Protein AF-A0A0D8XYK7-F1 (afdb_monomer_lite)

pLDDT: mean 74.35, std 15.5, range [42.47, 90.88]

Organism: Dictyocaulus viviparus (NCBI:txid29172)

Foldseek 3Di:
DVVVVVVVVVVVVVVVVCVPVPPPPDDDQLVVQPDPVLNVVQVVVVVVVDPWDWGADPDPPPPRIDTDDPDDPPPPPPDPPDD

Sequence (83 aa):
MILDEVNKSRQMMLKNSSTNANRNIREPLAAQCTDQRSLNLFTAVETQNYPTNFVPINSNFGNPLVAVFPRIAAEETERPISK

Structure (mmCIF, N/CA/C/O backbone):
data_AF-A0A0D8XYK7-F1
#
_entry.id   AF-A0A0D8XYK7-F1
#
loop_
_atom_site.group_PDB
_atom_site.id
_atom_site.type_symbol
_atom_site.label_atom_id
_atom_site.label_alt_id
_atom_site.label_comp_id
_atom_site.label_asym_id
_atom_site.label_entity_id
_atom_site.label_seq_id
_atom_site.pdbx_PDB_ins_code
_atom_site.Cartn_x
_atom_site.Cartn_y
_atom_site.Cartn_z
_atom_site.occupancy
_atom_site.B_iso_or_equiv
_atom_site.auth_seq_id
_atom_site.auth_comp_id
_atom_site.auth_asym_id
_atom_site.auth_atom_id
_atom_site.pdbx_PDB_model_num
ATOM 1 N N . MET A 1 1 ? -0.335 -37.805 -23.017 1.00 61.69 1 MET A N 1
ATOM 2 C CA . MET A 1 1 ? -0.158 -37.584 -21.564 1.00 61.69 1 MET A CA 1
ATOM 3 C C . MET A 1 1 ? -0.753 -36.235 -21.166 1.00 61.69 1 MET A C 1
ATOM 5 O O . MET A 1 1 ? -0.048 -35.333 -20.747 1.00 61.69 1 MET A O 1
ATOM 9 N N . ILE A 1 2 ? -2.070 -36.074 -21.314 1.00 76.69 2 ILE A N 1
ATOM 10 C CA . ILE A 1 2 ? -2.751 -34.814 -20.957 1.00 76.69 2 ILE A CA 1
ATOM 11 C C . ILE A 1 2 ? -2.876 -34.690 -19.430 1.00 76.69 2 ILE A C 1
ATOM 13 O O . ILE A 1 2 ? -2.758 -33.606 -18.870 1.00 76.69 2 ILE A O 1
ATOM 17 N N . LEU A 1 3 ? -3.043 -35.823 -18.741 1.00 85.00 3 LEU A N 1
ATOM 18 C CA . LEU A 1 3 ? -3.141 -35.882 -17.282 1.00 85.00 3 LEU A CA 1
ATOM 19 C C . LEU A 1 3 ? -1.873 -35.367 -16.581 1.00 85.00 3 LEU A C 1
ATOM 21 O O . LEU A 1 3 ? -1.984 -34.690 -15.561 1.00 85.00 3 LEU A O 1
ATOM 25 N N . ASP A 1 4 ? -0.687 -35.619 -17.139 1.00 85.50 4 ASP A N 1
ATOM 26 C CA . ASP A 1 4 ? 0.580 -35.165 -16.552 1.00 85.50 4 ASP A CA 1
ATOM 27 C C . ASP A 1 4 ? 0.777 -33.652 -16.699 1.00 85.50 4 ASP A C 1
ATOM 29 O O . ASP A 1 4 ? 1.223 -32.990 -15.761 1.00 85.50 4 ASP A O 1
ATOM 33 N N . GLU A 1 5 ? 0.371 -33.074 -17.833 1.00 83.81 5 GLU A N 1
ATOM 34 C CA . GLU A 1 5 ? 0.392 -31.623 -18.055 1.00 83.81 5 GLU A CA 1
ATOM 35 C C . GLU A 1 5 ? -0.604 -30.892 -17.149 1.00 83.81 5 GLU A C 1
ATOM 37 O O . GLU A 1 5 ? -0.257 -29.882 -16.527 1.00 83.81 5 GLU A O 1
ATOM 42 N N . VAL A 1 6 ? -1.815 -31.439 -16.999 1.00 85.44 6 VAL A N 1
ATOM 43 C CA . VAL A 1 6 ? -2.833 -30.905 -16.081 1.00 85.44 6 VAL A CA 1
ATOM 44 C C . VAL A 1 6 ? -2.340 -30.972 -14.633 1.00 85.44 6 VAL A C 1
ATOM 46 O O . VAL A 1 6 ? -2.443 -29.989 -13.895 1.00 85.44 6 VAL A O 1
ATOM 49 N N . ASN A 1 7 ? -1.726 -32.088 -14.228 1.00 86.69 7 ASN A N 1
ATOM 50 C CA . ASN A 1 7 ? -1.153 -32.232 -12.891 1.00 86.69 7 ASN A CA 1
ATOM 51 C C . ASN A 1 7 ? 0.023 -31.281 -12.647 1.00 86.69 7 ASN A C 1
ATOM 53 O O . ASN A 1 7 ? 0.127 -30.707 -11.561 1.00 86.69 7 ASN A O 1
ATOM 57 N N . LYS A 1 8 ? 0.885 -31.066 -13.645 1.00 86.88 8 LYS A N 1
ATOM 58 C CA . LYS A 1 8 ? 1.991 -30.105 -13.561 1.00 86.88 8 LYS A CA 1
ATOM 59 C C . LYS A 1 8 ? 1.472 -28.676 -13.399 1.00 86.88 8 LYS A C 1
ATOM 61 O O . LYS A 1 8 ? 1.939 -27.963 -12.512 1.00 86.88 8 LYS A O 1
ATOM 66 N N . SER A 1 9 ? 0.472 -28.284 -14.189 1.00 83.00 9 SER A N 1
ATOM 67 C CA . SER A 1 9 ? -0.179 -26.972 -14.080 1.00 83.00 9 SER A CA 1
ATOM 68 C C . SER A 1 9 ? -0.802 -26.765 -12.692 1.00 83.00 9 SER A C 1
ATOM 70 O O . SER A 1 9 ? -0.519 -25.774 -12.012 1.00 83.00 9 SER A O 1
ATOM 72 N N . ARG A 1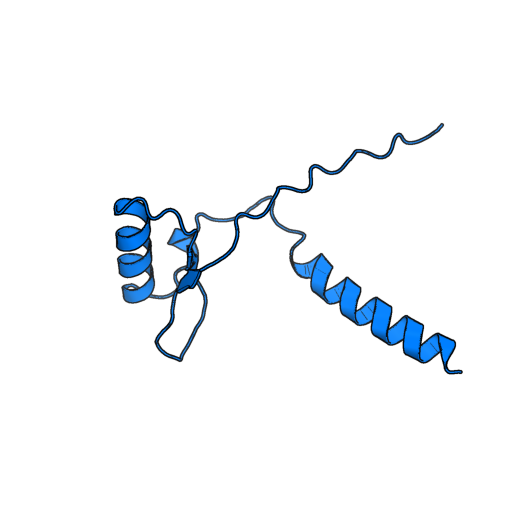 10 ? -1.540 -27.768 -12.195 1.00 82.81 10 ARG A N 1
ATOM 73 C CA . ARG A 1 10 ? -2.131 -27.757 -10.848 1.00 82.81 10 ARG A CA 1
ATOM 74 C C . ARG A 1 10 ? -1.077 -27.602 -9.747 1.00 82.81 10 ARG A C 1
ATOM 76 O O . ARG A 1 10 ? -1.269 -26.817 -8.821 1.00 82.81 10 ARG A O 1
ATOM 83 N N . GLN A 1 11 ? 0.047 -28.314 -9.844 1.00 79.25 11 GLN A N 1
ATOM 84 C CA . GLN A 1 11 ? 1.132 -28.209 -8.863 1.00 79.25 11 GLN A CA 1
ATOM 85 C C . GLN A 1 11 ? 1.805 -26.830 -8.867 1.00 79.25 11 GLN A C 1
ATOM 87 O O . GLN A 1 11 ? 2.154 -26.325 -7.801 1.00 79.25 11 GLN A O 1
ATOM 92 N N . MET A 1 12 ? 1.955 -26.196 -10.033 1.00 75.94 12 MET A N 1
ATOM 93 C CA . MET A 1 12 ? 2.519 -24.844 -10.132 1.00 75.94 12 MET A CA 1
ATOM 94 C C . MET A 1 12 ? 1.601 -23.791 -9.496 1.00 75.94 12 MET A C 1
ATOM 96 O O . MET A 1 12 ? 2.080 -22.914 -8.778 1.00 75.94 12 MET A O 1
ATOM 100 N N . MET A 1 13 ? 0.281 -23.914 -9.674 1.00 72.38 13 MET A N 1
ATOM 101 C CA . MET A 1 13 ? -0.690 -23.026 -9.018 1.00 72.38 13 MET A CA 1
ATOM 102 C C . MET A 1 13 ? -0.665 -23.154 -7.488 1.00 72.38 13 MET A C 1
ATOM 104 O O . MET A 1 13 ? -0.706 -22.150 -6.772 1.00 72.38 13 MET A O 1
ATOM 108 N N . LEU A 1 14 ? -0.555 -24.383 -6.974 1.00 70.62 14 LEU A N 1
ATOM 109 C CA . LEU A 1 14 ? -0.491 -24.639 -5.533 1.00 70.62 14 LEU A CA 1
ATOM 110 C C . LEU A 1 14 ? 0.829 -24.154 -4.914 1.00 70.62 14 LEU A C 1
ATOM 112 O O . LEU A 1 14 ? 0.808 -23.565 -3.833 1.00 70.62 14 L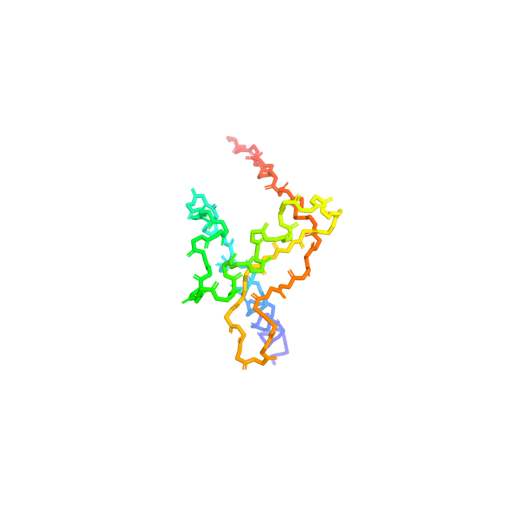EU A O 1
ATOM 116 N N . LYS A 1 15 ? 1.964 -24.309 -5.613 1.00 60.34 15 LYS A N 1
ATOM 117 C CA . LYS A 1 15 ? 3.272 -23.804 -5.152 1.00 60.34 15 LYS A CA 1
ATOM 118 C C . LYS A 1 15 ? 3.289 -22.284 -4.955 1.00 60.34 15 LYS A C 1
ATOM 120 O O . LYS A 1 15 ? 3.884 -21.809 -3.988 1.00 60.34 15 LYS A O 1
ATOM 125 N N . ASN A 1 16 ? 2.575 -21.532 -5.796 1.00 54.53 16 ASN A N 1
ATOM 126 C CA . ASN A 1 16 ? 2.441 -20.075 -5.655 1.00 54.53 16 ASN A CA 1
ATOM 127 C C . ASN A 1 16 ? 1.537 -19.657 -4.483 1.00 54.53 16 ASN A C 1
ATOM 129 O O . ASN A 1 16 ? 1.612 -18.524 -4.016 1.00 54.53 16 ASN A O 1
ATOM 133 N N . SER A 1 17 ? 0.691 -20.564 -3.988 1.00 53.53 17 SER A N 1
ATOM 134 C CA . SER A 1 17 ? -0.154 -20.312 -2.814 1.00 53.53 17 SER A CA 1
ATOM 135 C C . SER A 1 17 ? 0.612 -20.537 -1.502 1.00 53.53 17 SER A C 1
ATOM 137 O O . SER A 1 17 ? 0.398 -19.813 -0.529 1.00 53.53 17 SER A O 1
ATOM 139 N N . SER A 1 18 ? 1.556 -21.487 -1.482 1.00 49.12 18 SER A N 1
ATOM 140 C CA . SER A 1 18 ? 2.365 -21.832 -0.302 1.00 49.12 18 SER A CA 1
ATOM 141 C C . SER A 1 18 ? 3.505 -20.859 0.023 1.00 49.12 18 SER A C 1
ATOM 143 O O . SER A 1 18 ? 3.973 -20.845 1.157 1.00 49.12 18 SER A O 1
ATOM 145 N N . THR A 1 19 ? 3.940 -19.995 -0.901 1.00 49.47 19 THR A N 1
ATOM 146 C CA . THR A 1 19 ? 4.972 -18.977 -0.596 1.00 49.47 19 THR A CA 1
ATOM 147 C C . THR A 1 19 ? 4.486 -17.905 0.383 1.00 49.47 19 THR A C 1
ATOM 149 O O . THR A 1 19 ? 5.294 -17.196 0.973 1.00 49.47 19 THR A O 1
ATOM 152 N N . ASN A 1 20 ? 3.177 -17.830 0.637 1.00 48.16 20 ASN A N 1
ATOM 153 C CA . ASN A 1 20 ? 2.603 -16.991 1.683 1.00 48.16 20 ASN A CA 1
ATOM 154 C C . ASN A 1 20 ? 2.474 -17.705 3.043 1.00 48.16 20 ASN A C 1
ATOM 156 O O . ASN A 1 20 ? 1.824 -17.143 3.916 1.00 48.16 20 ASN A O 1
ATOM 160 N N . ALA A 1 21 ? 3.003 -18.921 3.238 1.00 45.44 21 ALA A N 1
ATOM 161 C CA . ALA A 1 21 ? 2.810 -19.704 4.470 1.00 45.44 21 ALA A CA 1
ATOM 162 C C . ALA A 1 21 ? 3.751 -19.320 5.631 1.00 45.44 21 ALA A C 1
ATOM 164 O O . ALA A 1 21 ? 3.540 -19.760 6.755 1.00 45.44 21 ALA A O 1
ATOM 165 N N . ASN A 1 22 ? 4.745 -18.456 5.413 1.00 42.47 22 ASN A N 1
ATOM 166 C CA . ASN A 1 22 ? 5.685 -18.048 6.464 1.00 42.47 22 ASN A CA 1
ATOM 167 C C . ASN A 1 22 ? 5.205 -16.768 7.186 1.00 42.47 22 ASN A C 1
ATOM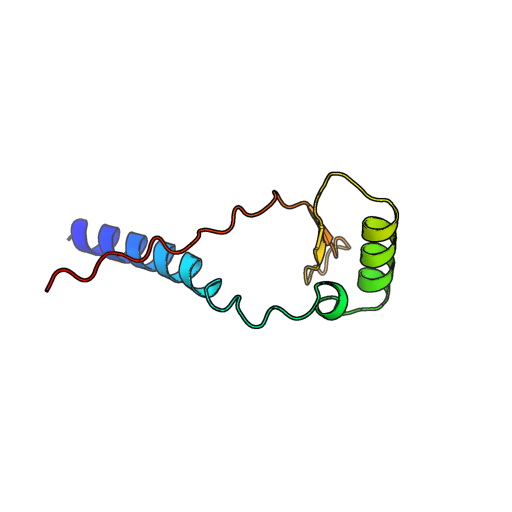 169 O O . ASN A 1 22 ? 5.850 -15.725 7.136 1.00 42.47 22 ASN A O 1
ATOM 173 N N . ARG A 1 23 ? 3.996 -16.807 7.773 1.00 51.75 23 ARG A N 1
ATOM 174 C CA . ARG A 1 23 ? 3.308 -15.617 8.337 1.00 51.75 23 ARG A CA 1
ATOM 175 C C . ARG A 1 23 ? 3.553 -15.370 9.827 1.00 51.75 23 ARG A C 1
ATOM 177 O O . ARG A 1 23 ? 3.096 -14.349 10.329 1.00 51.75 23 ARG A O 1
ATOM 184 N N . ASN A 1 24 ? 4.257 -16.261 10.523 1.00 44.50 24 ASN A N 1
ATOM 185 C CA . ASN A 1 24 ? 4.434 -16.159 11.979 1.00 44.50 24 ASN A CA 1
ATOM 186 C C . ASN A 1 24 ? 5.542 -15.193 12.424 1.00 44.50 24 ASN A C 1
ATOM 188 O O . ASN A 1 24 ? 5.716 -14.975 13.616 1.00 44.50 24 ASN A O 1
ATOM 192 N N . ILE A 1 25 ? 6.242 -14.554 11.484 1.00 46.94 25 ILE A N 1
ATOM 193 C CA . ILE A 1 25 ? 7.174 -13.452 11.757 1.00 46.94 25 ILE A CA 1
ATOM 194 C C . ILE A 1 25 ? 6.829 -12.307 10.799 1.00 46.94 25 ILE A C 1
ATOM 196 O O . ILE A 1 25 ? 7.623 -11.900 9.956 1.00 46.94 25 ILE A O 1
ATOM 200 N N . ARG A 1 26 ? 5.571 -11.850 10.813 1.00 58.72 26 ARG A N 1
ATOM 201 C CA . ARG A 1 26 ? 5.175 -10.703 9.991 1.00 58.72 26 ARG A CA 1
ATOM 202 C C . ARG A 1 26 ? 5.645 -9.444 10.706 1.00 58.72 26 ARG A C 1
ATOM 204 O O . ARG A 1 26 ? 5.000 -8.998 11.649 1.00 58.72 26 ARG A O 1
ATOM 211 N N . GLU A 1 27 ? 6.771 -8.896 10.260 1.00 63.12 27 GLU A N 1
ATOM 212 C CA . GLU A 1 27 ? 7.201 -7.560 10.672 1.00 63.12 27 GLU A CA 1
ATOM 213 C C . GLU A 1 27 ? 6.038 -6.561 10.522 1.00 63.12 27 GLU A C 1
ATOM 215 O O . GLU A 1 27 ? 5.211 -6.728 9.606 1.00 63.12 27 GLU A O 1
ATOM 220 N N . PRO A 1 28 ? 5.948 -5.543 11.405 1.00 76.38 28 PRO A N 1
ATOM 221 C CA . PRO A 1 28 ? 4.904 -4.525 11.341 1.00 76.38 28 PRO A CA 1
ATOM 222 C C . PRO A 1 28 ? 4.748 -4.006 9.911 1.00 76.38 28 PRO A C 1
ATOM 224 O O . PRO A 1 28 ? 5.746 -3.777 9.235 1.00 76.38 28 PRO A O 1
ATOM 227 N N . LEU A 1 29 ? 3.517 -3.802 9.431 1.00 79.62 29 LEU A N 1
ATOM 228 C CA . LEU A 1 29 ? 3.295 -3.364 8.045 1.00 79.62 29 LEU A CA 1
ATOM 229 C C . LEU A 1 29 ? 4.056 -2.074 7.713 1.00 79.62 29 LEU A C 1
ATOM 231 O O . LEU A 1 29 ? 4.604 -1.960 6.624 1.00 79.62 29 LEU A O 1
ATOM 235 N N . ALA A 1 30 ? 4.185 -1.159 8.675 1.00 80.00 30 ALA A N 1
ATOM 236 C CA . ALA A 1 30 ? 5.016 0.035 8.545 1.00 80.00 30 ALA A CA 1
ATOM 237 C C . ALA A 1 30 ? 6.485 -0.279 8.184 1.00 80.00 30 ALA A C 1
ATOM 239 O O . ALA A 1 30 ? 7.069 0.422 7.363 1.00 80.00 30 ALA A O 1
ATOM 240 N N . ALA A 1 31 ? 7.065 -1.359 8.721 1.00 82.50 31 ALA A N 1
ATOM 241 C CA . ALA A 1 31 ? 8.435 -1.791 8.421 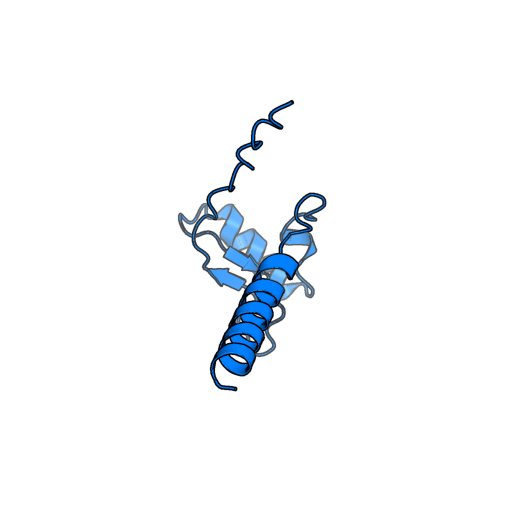1.00 82.50 31 ALA A CA 1
ATOM 242 C C . ALA A 1 31 ? 8.600 -2.335 6.989 1.00 82.50 31 ALA A C 1
ATOM 244 O O . ALA A 1 31 ? 9.713 -2.423 6.485 1.00 82.50 31 ALA A O 1
ATOM 245 N N . GLN A 1 32 ? 7.495 -2.654 6.308 1.00 84.06 32 GLN A N 1
ATOM 246 C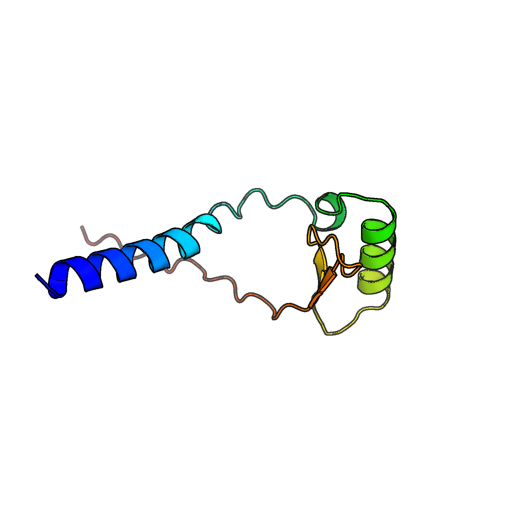 CA . GLN A 1 32 ? 7.496 -3.122 4.918 1.00 84.06 32 GLN A CA 1
ATOM 247 C C . GLN A 1 32 ? 7.530 -1.961 3.909 1.00 84.06 32 GLN A C 1
ATOM 249 O O . GLN A 1 32 ? 7.658 -2.193 2.709 1.00 84.06 32 GLN A O 1
ATOM 254 N N . CYS A 1 33 ? 7.415 -0.710 4.371 1.00 83.88 33 CYS A N 1
ATOM 255 C CA . CYS A 1 33 ? 7.575 0.466 3.523 1.00 83.88 33 CYS A CA 1
ATOM 256 C C . CYS A 1 33 ? 9.062 0.687 3.217 1.00 83.88 33 CYS A C 1
ATOM 258 O O . CYS A 1 33 ? 9.838 1.037 4.102 1.00 83.88 33 CYS A O 1
ATOM 260 N N . THR A 1 34 ? 9.460 0.533 1.954 1.00 84.69 34 THR A N 1
ATOM 261 C CA . THR A 1 34 ? 10.864 0.683 1.530 1.00 84.69 34 THR A CA 1
ATOM 262 C C . THR A 1 34 ? 11.326 2.136 1.386 1.00 84.69 34 THR A C 1
ATOM 264 O O . THR A 1 34 ? 12.515 2.386 1.207 1.00 84.69 34 THR A O 1
ATOM 267 N N . ASP A 1 35 ? 10.405 3.102 1.429 1.00 87.06 35 ASP A N 1
ATOM 268 C CA . ASP A 1 35 ? 10.692 4.530 1.280 1.00 87.06 35 ASP A CA 1
ATOM 269 C C . ASP A 1 35 ? 9.805 5.407 2.184 1.00 87.06 35 ASP A C 1
ATOM 271 O O . ASP A 1 35 ? 8.700 5.028 2.583 1.00 87.06 35 ASP A O 1
ATOM 275 N N . GLN A 1 36 ? 10.288 6.619 2.484 1.00 87.19 36 GLN A N 1
ATOM 276 C CA . GLN A 1 36 ? 9.638 7.546 3.419 1.00 87.19 36 GLN A CA 1
ATOM 277 C C . GLN A 1 36 ? 8.256 8.013 2.945 1.00 87.19 36 GLN A C 1
ATOM 279 O O . GLN A 1 36 ? 7.369 8.261 3.763 1.00 87.19 36 GLN A O 1
ATOM 284 N N . ARG A 1 37 ? 8.054 8.147 1.629 1.00 88.19 37 ARG A N 1
ATOM 285 C CA . ARG A 1 37 ? 6.765 8.579 1.078 1.00 88.19 37 ARG A CA 1
ATOM 286 C C . ARG A 1 37 ? 5.707 7.507 1.329 1.00 88.19 37 ARG A C 1
ATOM 288 O O . ARG A 1 37 ? 4.611 7.837 1.775 1.00 88.19 37 ARG A O 1
ATOM 295 N N . SER A 1 38 ? 6.051 6.247 1.080 1.00 87.94 38 SER A N 1
ATOM 296 C CA . SER A 1 38 ? 5.199 5.088 1.358 1.00 87.94 38 SER A CA 1
ATOM 297 C C . SER A 1 38 ? 4.833 4.992 2.836 1.00 87.94 38 SER A C 1
ATOM 299 O O . SER A 1 38 ? 3.658 4.829 3.162 1.00 87.94 38 SER A O 1
ATOM 301 N N . LEU A 1 39 ? 5.810 5.196 3.724 1.00 90.06 39 LEU A N 1
ATOM 302 C CA . LEU A 1 39 ? 5.585 5.193 5.169 1.00 90.06 39 LEU A CA 1
ATOM 303 C C . LEU A 1 39 ? 4.635 6.317 5.613 1.00 90.06 39 LEU A C 1
ATOM 305 O O . LEU A 1 39 ? 3.689 6.067 6.354 1.00 90.06 39 LEU A O 1
ATOM 309 N N . ASN A 1 40 ? 4.839 7.545 5.125 1.00 90.88 40 ASN A N 1
ATOM 310 C CA . ASN A 1 40 ? 3.974 8.680 5.459 1.00 90.88 40 ASN A CA 1
ATOM 311 C C . ASN A 1 40 ? 2.524 8.449 5.007 1.00 90.88 40 ASN A C 1
ATOM 313 O O . ASN A 1 40 ? 1.590 8.751 5.750 1.00 90.88 40 ASN A O 1
ATOM 317 N N . LEU A 1 41 ? 2.336 7.898 3.803 1.00 88.56 41 LEU A N 1
ATOM 318 C CA . LEU A 1 41 ? 1.011 7.543 3.294 1.00 88.56 41 LEU A CA 1
ATOM 319 C C . LEU A 1 41 ? 0.369 6.434 4.131 1.00 88.56 41 LEU A C 1
ATOM 321 O O . LEU A 1 41 ? -0.809 6.541 4.459 1.00 88.56 41 LEU A O 1
ATOM 325 N N . PHE A 1 42 ? 1.130 5.402 4.506 1.00 90.62 42 PHE A N 1
ATOM 326 C CA . PHE A 1 42 ? 0.629 4.311 5.344 1.00 90.62 42 PHE A CA 1
ATOM 327 C C . PHE A 1 42 ? 0.117 4.839 6.690 1.00 90.62 42 PHE A C 1
ATOM 329 O O . PHE A 1 42 ? -1.026 4.578 7.058 1.00 90.62 42 PHE A O 1
ATOM 336 N N . THR A 1 43 ? 0.915 5.665 7.370 1.00 89.38 43 THR A N 1
ATOM 337 C CA . THR A 1 43 ? 0.537 6.288 8.646 1.00 89.38 43 THR A CA 1
ATOM 338 C C . THR A 1 43 ? -0.694 7.187 8.508 1.00 89.38 43 THR A C 1
ATOM 340 O O . THR A 1 43 ? -1.583 7.164 9.358 1.00 89.38 43 THR A O 1
ATOM 343 N N . ALA A 1 44 ? -0.790 7.972 7.430 1.00 89.44 44 ALA A N 1
ATOM 344 C CA . ALA A 1 44 ? -1.960 8.815 7.180 1.00 89.44 44 ALA A CA 1
ATOM 345 C C . ALA A 1 44 ? -3.241 7.984 6.989 1.00 89.44 44 ALA A C 1
ATOM 347 O O . ALA A 1 44 ? -4.306 8.363 7.469 1.00 89.44 44 ALA A O 1
ATOM 348 N N . VAL A 1 45 ? -3.137 6.835 6.321 1.00 87.31 45 VAL A N 1
ATOM 349 C CA . VAL A 1 45 ? -4.267 5.927 6.102 1.00 87.31 45 VAL A CA 1
ATOM 350 C C . VAL A 1 45 ? -4.667 5.210 7.395 1.00 87.31 45 VAL A C 1
ATOM 352 O O . VAL A 1 45 ? -5.858 5.144 7.695 1.00 87.31 45 VAL A O 1
ATOM 355 N N . GLU A 1 46 ? -3.709 4.728 8.192 1.00 84.69 46 GLU A N 1
ATOM 356 C CA . GLU A 1 46 ? -4.014 4.109 9.493 1.00 84.69 46 GLU A CA 1
ATOM 357 C C . GLU A 1 46 ? -4.675 5.096 10.462 1.00 84.69 46 GLU A C 1
ATOM 359 O O . GLU A 1 46 ? -5.672 4.768 11.103 1.00 84.69 46 GLU A O 1
ATOM 364 N N . THR A 1 47 ? -4.161 6.326 10.547 1.00 86.00 47 THR A N 1
ATOM 365 C CA . THR A 1 47 ? -4.678 7.341 11.484 1.00 86.00 47 THR A CA 1
ATOM 366 C C . THR A 1 47 ? -6.082 7.831 11.136 1.00 86.00 47 THR A C 1
ATOM 368 O O . THR A 1 47 ? -6.812 8.272 12.021 1.00 86.00 47 THR A O 1
ATOM 371 N N . GLN A 1 48 ? -6.487 7.735 9.868 1.00 84.56 48 GLN A N 1
ATOM 372 C CA . GLN A 1 48 ? -7.818 8.140 9.408 1.00 84.56 48 GLN A CA 1
ATOM 373 C C . GLN A 1 48 ? -8.897 7.065 9.627 1.00 84.56 48 GLN A C 1
ATOM 375 O O . GLN A 1 48 ? -10.062 7.319 9.327 1.00 84.56 48 GLN A O 1
ATOM 380 N N . ASN A 1 49 ? -8.540 5.897 10.184 1.00 78.25 49 ASN A N 1
ATOM 381 C CA . ASN A 1 49 ? -9.456 4.796 10.500 1.00 78.25 49 ASN A CA 1
ATOM 382 C C . ASN A 1 49 ? -10.369 4.415 9.317 1.00 78.25 49 ASN A C 1
ATOM 384 O O . ASN A 1 49 ? -11.586 4.257 9.461 1.00 78.25 49 ASN A O 1
ATOM 388 N N . TYR A 1 50 ? -9.785 4.310 8.119 1.00 80.88 50 TYR A N 1
ATOM 389 C CA . TYR A 1 50 ? -10.523 3.863 6.942 1.00 80.88 50 TYR A CA 1
ATOM 390 C C . TYR A 1 50 ? -11.049 2.432 7.140 1.00 80.88 50 TYR A C 1
ATOM 392 O O . TYR A 1 50 ? -10.326 1.576 7.647 1.00 80.88 50 TYR A O 1
ATOM 400 N N . PRO A 1 51 ? -12.268 2.115 6.663 1.00 82.31 51 PRO A N 1
ATOM 401 C CA . PRO A 1 51 ? -12.807 0.751 6.727 1.00 82.31 51 PRO A CA 1
ATOM 402 C C . PRO A 1 51 ? -12.047 -0.229 5.816 1.00 82.31 51 PRO A C 1
ATOM 404 O O . PRO A 1 51 ? -12.158 -1.447 5.958 1.00 82.31 51 PRO A O 1
ATOM 407 N N . THR A 1 52 ? -11.287 0.298 4.856 1.00 83.88 52 THR A N 1
ATOM 408 C CA . THR A 1 52 ? -10.481 -0.471 3.911 1.00 83.88 52 THR A CA 1
ATOM 409 C C . THR A 1 52 ? -9.104 -0.746 4.500 1.00 83.88 52 THR A C 1
ATOM 411 O O . THR A 1 52 ? -8.402 0.179 4.898 1.00 83.88 52 THR A O 1
ATOM 414 N N . ASN A 1 53 ? -8.677 -2.009 4.482 1.00 86.50 53 ASN A N 1
ATOM 415 C CA . ASN A 1 53 ? -7.313 -2.365 4.856 1.00 86.50 53 ASN A CA 1
ATOM 416 C C . ASN A 1 53 ? -6.360 -2.068 3.700 1.00 86.50 53 ASN A C 1
ATOM 418 O O . ASN A 1 53 ? -6.596 -2.501 2.571 1.00 86.50 53 ASN A O 1
ATOM 422 N N . PHE A 1 54 ? -5.257 -1.387 3.990 1.00 87.94 54 PHE A N 1
ATOM 423 C CA . PHE A 1 54 ? -4.195 -1.130 3.025 1.00 87.94 54 PHE A CA 1
ATOM 424 C C . PHE A 1 54 ? -2.912 -1.834 3.450 1.00 87.94 54 PHE A C 1
ATOM 426 O O . PHE A 1 54 ? -2.592 -1.909 4.635 1.00 87.94 54 PHE A O 1
ATOM 433 N N . VAL A 1 55 ? -2.170 -2.357 2.477 1.00 89.25 55 VAL A N 1
ATOM 434 C CA . VAL A 1 55 ? -0.848 -2.949 2.711 1.00 89.25 55 VAL A CA 1
ATOM 435 C C . VAL A 1 55 ? 0.194 -2.291 1.810 1.00 89.25 55 VAL A C 1
ATOM 437 O O . VAL A 1 55 ? -0.121 -1.998 0.651 1.00 89.25 55 VAL A O 1
ATOM 440 N N . PRO A 1 56 ? 1.422 -2.065 2.307 1.00 89.94 56 PRO A N 1
ATOM 441 C CA . PRO A 1 56 ? 2.521 -1.597 1.476 1.00 89.94 56 PRO A CA 1
ATOM 442 C C . PRO A 1 56 ? 2.900 -2.602 0.393 1.00 89.94 56 PRO A C 1
ATOM 444 O O . PRO A 1 56 ? 2.841 -3.817 0.601 1.00 89.94 56 PRO A O 1
ATOM 447 N N . ILE A 1 57 ? 3.291 -2.078 -0.765 1.00 87.69 57 ILE A N 1
ATOM 448 C CA . ILE A 1 57 ? 3.799 -2.838 -1.904 1.00 87.69 57 ILE A CA 1
ATOM 449 C C . ILE A 1 57 ? 4.993 -2.123 -2.538 1.00 87.69 57 ILE A C 1
ATOM 451 O O . ILE A 1 57 ? 5.068 -0.896 -2.570 1.00 87.69 57 ILE A O 1
ATOM 455 N N . ASN A 1 58 ? 5.888 -2.900 -3.144 1.00 82.31 58 ASN A N 1
ATOM 456 C CA . ASN A 1 58 ? 7.052 -2.382 -3.863 1.00 82.31 58 ASN A CA 1
ATOM 457 C C . ASN A 1 58 ? 6.664 -1.975 -5.294 1.00 82.31 58 ASN A C 1
ATOM 459 O O . ASN A 1 58 ? 7.039 -2.627 -6.269 1.00 82.31 58 ASN A O 1
ATOM 463 N N . SER A 1 59 ? 5.838 -0.934 -5.419 1.00 80.75 59 SER A N 1
ATOM 464 C CA . SER A 1 59 ? 5.381 -0.417 -6.712 1.00 80.75 59 SER A CA 1
ATOM 465 C C . SER A 1 59 ? 6.247 0.737 -7.204 1.00 80.75 59 SER A C 1
ATOM 467 O O . SER A 1 59 ? 6.405 1.748 -6.522 1.00 80.75 59 SER A O 1
ATOM 469 N N . ASN A 1 60 ? 6.700 0.644 -8.454 1.00 82.94 60 ASN A N 1
ATOM 470 C CA . ASN A 1 60 ? 7.427 1.723 -9.130 1.00 82.94 60 ASN A CA 1
ATOM 471 C C . ASN A 1 60 ? 6.499 2.735 -9.828 1.00 82.94 60 ASN A C 1
ATOM 473 O O . ASN A 1 60 ? 6.969 3.731 -10.368 1.00 82.94 60 ASN A O 1
ATOM 477 N N . PHE A 1 61 ? 5.182 2.505 -9.817 1.00 83.94 61 PHE A N 1
ATOM 478 C CA . PHE A 1 61 ? 4.201 3.284 -10.586 1.00 83.94 61 PHE A CA 1
ATOM 479 C C . PHE A 1 61 ? 3.407 4.277 -9.727 1.00 83.94 61 PHE A C 1
ATOM 481 O O . PHE A 1 61 ? 2.264 4.597 -10.030 1.00 83.94 61 PHE A O 1
ATOM 488 N N . GLY A 1 62 ? 3.992 4.745 -8.621 1.00 80.06 62 GLY A N 1
ATOM 489 C CA . GLY A 1 62 ? 3.366 5.757 -7.762 1.00 80.06 62 GLY A CA 1
ATOM 490 C C . GLY A 1 62 ? 2.247 5.244 -6.850 1.00 80.06 62 GLY A C 1
ATOM 491 O O . GLY A 1 62 ? 1.640 6.054 -6.160 1.00 80.06 62 GLY A O 1
ATOM 492 N N . ASN A 1 63 ? 2.021 3.928 -6.789 1.00 86.12 63 ASN A N 1
ATOM 493 C CA . ASN A 1 63 ? 1.013 3.301 -5.928 1.00 86.12 63 ASN A CA 1
ATOM 494 C C . ASN A 1 63 ? 1.679 2.430 -4.854 1.00 86.12 63 ASN A C 1
ATOM 496 O O . ASN A 1 63 ? 1.720 1.212 -5.012 1.00 86.12 63 ASN A O 1
ATOM 500 N N . PRO A 1 64 ? 2.243 3.023 -3.790 1.00 88.50 64 PRO A N 1
ATOM 501 C CA . PRO A 1 64 ? 2.986 2.272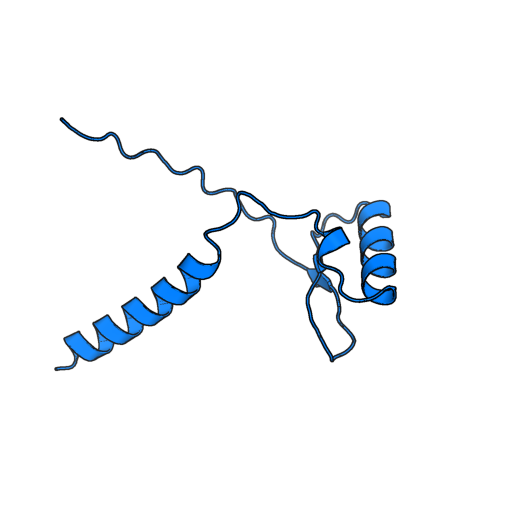 -2.780 1.00 88.50 64 PRO A CA 1
ATOM 502 C C . PRO A 1 64 ? 2.106 1.462 -1.825 1.00 88.50 64 PRO A C 1
ATOM 504 O O . PRO A 1 64 ? 2.621 0.640 -1.076 1.00 88.50 64 PRO A O 1
ATOM 507 N N . LEU A 1 65 ? 0.791 1.689 -1.832 1.00 89.88 65 LEU A N 1
ATOM 508 C CA . LEU A 1 65 ? -0.183 0.979 -1.011 1.00 89.88 65 LEU A CA 1
ATOM 509 C C . LEU A 1 65 ? -1.249 0.354 -1.910 1.00 89.88 65 LEU A C 1
ATOM 511 O O . LEU A 1 65 ? -1.649 0.952 -2.911 1.00 89.88 65 LEU A O 1
ATOM 515 N N . VAL A 1 66 ? -1.754 -0.815 -1.523 1.00 90.31 66 VAL A N 1
ATOM 516 C CA . VAL A 1 66 ? -2.892 -1.459 -2.189 1.00 90.31 66 VAL A CA 1
ATOM 517 C C . VAL A 1 66 ? -3.984 -1.794 -1.182 1.00 90.31 66 VAL A C 1
ATOM 519 O O . VAL A 1 66 ? -3.704 -2.270 -0.081 1.00 90.31 66 VAL A O 1
ATOM 522 N N . ALA A 1 67 ? -5.234 -1.540 -1.569 1.00 89.19 67 ALA A N 1
ATOM 523 C CA . ALA A 1 67 ? -6.401 -1.959 -0.809 1.00 89.19 67 ALA A CA 1
ATOM 524 C C . ALA A 1 67 ? -6.549 -3.483 -0.881 1.00 89.19 67 ALA A C 1
ATOM 526 O O . ALA A 1 67 ? -6.497 -4.075 -1.961 1.00 89.19 67 ALA A O 1
ATOM 527 N N . VAL A 1 68 ? -6.755 -4.119 0.266 1.00 86.38 68 VAL A N 1
ATOM 528 C CA . VAL A 1 68 ? -6.949 -5.563 0.369 1.00 86.38 68 VAL A CA 1
ATOM 529 C C . VAL A 1 68 ? -8.171 -5.878 1.210 1.00 86.38 68 VAL A C 1
ATOM 531 O O . VAL A 1 68 ? -8.495 -5.186 2.176 1.00 86.38 68 VAL A O 1
ATOM 534 N N . PHE A 1 69 ? -8.840 -6.972 0.864 1.00 83.19 69 PHE A N 1
ATOM 535 C CA . PHE A 1 69 ? -9.861 -7.534 1.733 1.00 83.19 69 PHE A CA 1
ATOM 536 C C . PHE A 1 69 ? -9.227 -8.038 3.038 1.00 83.19 69 PHE A C 1
ATOM 538 O O . PHE A 1 69 ? -8.099 -8.554 3.005 1.00 83.19 69 PHE A O 1
ATOM 545 N N . PRO A 1 70 ? -9.939 -7.934 4.178 1.00 77.12 70 PRO A N 1
ATOM 546 C CA . PRO A 1 70 ? -9.540 -8.603 5.405 1.00 77.12 70 PRO A CA 1
ATOM 547 C C . PRO A 1 70 ? -9.278 -10.079 5.111 1.00 77.12 70 PRO A C 1
ATOM 549 O O . PRO A 1 70 ? -10.127 -10.783 4.561 1.00 77.12 70 PRO A O 1
ATOM 552 N N . ARG A 1 71 ? -8.077 -10.553 5.436 1.00 67.00 71 ARG A N 1
ATOM 553 C CA . ARG A 1 71 ? -7.774 -11.976 5.306 1.00 67.00 71 ARG A CA 1
ATOM 554 C C . ARG A 1 71 ? -8.385 -12.673 6.510 1.00 67.00 71 ARG A C 1
ATOM 556 O O . ARG A 1 71 ? -7.948 -12.431 7.630 1.00 67.00 71 ARG A O 1
ATOM 563 N N . ILE A 1 72 ? -9.369 -13.535 6.275 1.00 75.06 72 ILE A N 1
ATOM 564 C CA . ILE A 1 72 ? -9.835 -14.475 7.295 1.00 75.06 72 ILE A CA 1
ATOM 565 C C . ILE A 1 72 ? -8.629 -15.356 7.628 1.00 75.06 72 ILE A C 1
ATOM 567 O O . ILE A 1 72 ? -8.040 -15.965 6.727 1.00 75.06 72 ILE A O 1
ATOM 571 N N . ALA A 1 73 ? -8.199 -15.352 8.889 1.00 61.53 73 ALA A N 1
ATOM 572 C CA . ALA A 1 73 ? -7.199 -16.300 9.343 1.00 61.53 73 ALA A CA 1
ATOM 573 C C . ALA A 1 73 ? -7.793 -17.691 9.117 1.00 61.53 73 ALA A C 1
ATOM 575 O O . ALA A 1 73 ? -8.820 -18.030 9.699 1.00 61.53 73 ALA A O 1
ATOM 576 N N . ALA A 1 74 ? -7.199 -18.471 8.217 1.00 56.62 74 ALA A N 1
ATOM 577 C CA . ALA A 1 74 ? -7.436 -19.899 8.231 1.00 56.62 74 ALA A CA 1
ATOM 578 C C . ALA A 1 74 ? -6.794 -20.380 9.531 1.00 56.62 74 ALA A C 1
ATOM 580 O O . ALA A 1 74 ? -5.578 -20.561 9.571 1.00 56.62 74 ALA A O 1
ATOM 581 N N . GLU A 1 75 ? -7.574 -20.480 10.608 1.00 52.94 75 GLU A N 1
ATOM 582 C CA . GLU A 1 75 ? -7.192 -21.374 11.689 1.00 52.94 75 GLU A CA 1
ATOM 583 C C . GLU A 1 75 ? -6.955 -22.726 11.025 1.00 52.94 75 GLU A C 1
ATOM 585 O O . GLU A 1 75 ? -7.831 -23.256 10.332 1.00 52.94 75 GLU A O 1
ATOM 590 N N . GLU A 1 76 ? -5.728 -23.231 11.135 1.00 50.56 76 GLU A N 1
ATOM 591 C CA . GLU A 1 76 ? -5.452 -24.622 10.839 1.00 50.56 76 GLU A CA 1
ATOM 592 C C . GLU A 1 76 ? -6.440 -25.430 11.672 1.00 50.56 76 GLU A C 1
ATOM 594 O O . GLU A 1 76 ? -6.307 -25.538 12.885 1.00 50.56 76 GLU A O 1
ATOM 599 N N . THR A 1 77 ? -7.478 -25.965 11.029 1.00 50.59 77 THR A N 1
ATOM 600 C CA . THR A 1 77 ? -8.243 -27.056 11.609 1.00 50.59 77 THR A CA 1
ATOM 601 C C . THR A 1 77 ? -7.236 -28.180 11.778 1.00 50.59 77 THR A C 1
ATOM 603 O O . THR A 1 77 ? -6.902 -28.866 10.806 1.00 50.59 77 THR A O 1
ATOM 606 N N . GLU A 1 78 ? -6.673 -28.287 12.982 1.00 46.72 78 GLU A N 1
ATOM 607 C CA . GLU A 1 78 ? -5.842 -29.398 13.410 1.00 46.72 78 GLU A CA 1
ATOM 608 C C . GLU A 1 78 ? -6.582 -30.667 12.996 1.00 46.72 78 GLU A C 1
ATOM 610 O O . GLU A 1 78 ? -7.649 -30.996 13.519 1.00 46.72 78 GLU A O 1
ATOM 615 N N . ARG A 1 79 ? -6.085 -31.349 11.961 1.00 53.22 79 ARG A N 1
ATOM 616 C CA . ARG A 1 79 ? -6.654 -32.641 11.590 1.00 53.22 79 ARG A CA 1
ATOM 617 C C . ARG A 1 79 ? -6.384 -33.553 12.780 1.00 53.22 79 ARG A C 1
ATOM 619 O O . ARG A 1 79 ? -5.211 -33.687 13.137 1.00 53.22 79 ARG A O 1
ATOM 626 N N . PRO A 1 80 ? -7.398 -34.194 13.384 1.00 47.31 80 PRO A N 1
ATOM 627 C CA . PRO A 1 80 ? -7.134 -35.170 14.421 1.00 47.31 80 PRO A CA 1
ATOM 628 C C . PRO A 1 80 ? -6.295 -36.278 13.789 1.00 47.31 80 PRO A C 1
ATOM 630 O O . PRO A 1 80 ? -6.739 -36.977 12.874 1.00 47.31 80 PRO A O 1
ATOM 633 N N . ILE A 1 81 ? -5.051 -36.392 14.250 1.00 56.31 81 ILE A N 1
ATOM 634 C CA . ILE A 1 81 ? -4.176 -37.518 13.951 1.00 56.31 81 ILE A CA 1
ATOM 635 C C . ILE A 1 81 ? -4.898 -38.733 14.529 1.00 56.31 81 ILE A C 1
ATOM 637 O O . ILE A 1 81 ? -4.912 -38.947 15.741 1.00 56.31 81 ILE A O 1
ATOM 641 N N . SER A 1 82 ? -5.592 -39.472 13.666 1.00 51.69 82 SER A N 1
ATOM 642 C CA . SER A 1 82 ? -6.183 -40.748 14.046 1.00 51.69 82 SER A CA 1
ATOM 643 C C . SER A 1 82 ? -5.030 -41.707 14.326 1.00 51.69 82 SER A C 1
ATOM 645 O O . SER A 1 82 ? -4.153 -41.872 13.477 1.00 51.69 82 SER A O 1
ATOM 647 N N . LYS A 1 83 ? -5.004 -42.231 15.554 1.00 47.25 83 LYS A N 1
ATOM 648 C CA . LYS A 1 83 ? -4.081 -43.276 16.006 1.00 47.25 83 LYS A CA 1
ATOM 649 C C . LYS A 1 83 ? -4.333 -44.586 15.273 1.00 47.25 83 LYS A C 1
ATOM 651 O O . LYS A 1 83 ? -5.518 -44.855 14.973 1.00 47.25 83 LYS A O 1
#

Secondary structure (DSSP, 8-state):
-HHHHHHHHHHHHHHHHHTT---TT---GGGG--SHHHHHHHHHHHHTT-SSEEEE---SSS--EEEE---------------

Radius of gyration: 18.46 Å; chains: 1; bounding box: 24×52×38 Å